Protein AF-K1UNW4-F1 (afdb_monomer_lite)

Secondary structure (DSSP, 8-state):
---TTS-TT-TTHHHHHHHHHTTS---SBTTB--TTSPPPHHHHHHHHHHHTT-PPP-SS---TTS---

Radius of gyration: 14.22 Å; chains: 1; bounding box: 37×20×34 Å

Foldseek 3Di:
DQAPPQDPPPPCNVVVVVLVVLVLDCAPDVHHNPPPDDDDPVSVVSSVCSVVVNDDDDDDDPDPPDDDD

Organism: NCBI:txid408170

Structure (mmCIF, N/CA/C/O backbone):
data_AF-K1UNW4-F1
#
_entry.id   AF-K1UNW4-F1
#
loop_
_atom_site.group_PDB
_atom_site.id
_atom_site.type_symbol
_atom_site.label_atom_id
_atom_site.label_alt_id
_atom_site.label_comp_id
_atom_site.label_asym_id
_atom_site.label_entity_id
_atom_site.label_seq_id
_atom_site.pdbx_PDB_ins_code
_atom_site.Cartn_x
_atom_site.Cartn_y
_atom_site.Cartn_z
_atom_site.occupancy
_atom_site.B_iso_or_equiv
_atom_site.auth_seq_id
_atom_site.auth_comp_id
_atom_site.auth_asym_id
_atom_site.auth_atom_id
_atom_site.pdbx_PDB_model_num
ATOM 1 N N . MET A 1 1 ? -8.418 -10.044 7.883 1.00 77.75 1 MET A N 1
ATOM 2 C CA . MET A 1 1 ? -7.691 -8.755 7.910 1.00 77.75 1 MET A CA 1
ATOM 3 C C . MET A 1 1 ? -6.691 -8.760 9.063 1.00 77.75 1 MET A C 1
ATOM 5 O O . MET A 1 1 ? -7.136 -9.016 10.176 1.00 77.75 1 MET A O 1
ATOM 9 N N . PRO A 1 2 ? -5.388 -8.518 8.827 1.00 83.69 2 PRO A N 1
ATOM 10 C CA . PRO A 1 2 ? -4.365 -8.553 9.881 1.00 83.69 2 PRO A CA 1
ATOM 11 C C . PRO A 1 2 ? -4.160 -7.220 10.630 1.00 83.69 2 PRO A C 1
ATOM 13 O O . PRO A 1 2 ? -3.473 -7.198 11.646 1.00 83.69 2 PRO A O 1
ATOM 16 N N . PHE A 1 3 ? -4.729 -6.109 10.152 1.00 97.12 3 PHE A N 1
ATOM 17 C CA . PHE A 1 3 ? -4.417 -4.776 10.674 1.00 97.12 3 PHE A CA 1
ATOM 18 C C . PHE A 1 3 ? -5.316 -4.349 11.834 1.00 97.12 3 PHE A C 1
ATOM 20 O O . PHE A 1 3 ? -6.541 -4.391 11.735 1.00 97.12 3 PHE A O 1
ATOM 27 N N . THR A 1 4 ? -4.696 -3.891 12.919 1.00 97.06 4 THR A N 1
ATOM 28 C CA . THR A 1 4 ? -5.385 -3.420 14.133 1.00 97.06 4 THR A CA 1
ATOM 29 C C . THR A 1 4 ? -5.912 -1.989 14.004 1.00 97.06 4 THR A C 1
ATOM 31 O O . THR A 1 4 ? -6.856 -1.613 14.693 1.00 97.06 4 THR A O 1
ATOM 34 N N . ASP A 1 5 ? -5.348 -1.208 13.082 1.00 97.88 5 ASP A N 1
ATOM 35 C CA . ASP A 1 5 ? -5.685 0.190 12.798 1.00 97.88 5 ASP A CA 1
ATOM 36 C C . ASP A 1 5 ? -6.640 0.356 11.601 1.00 97.88 5 ASP A C 1
ATOM 38 O O . ASP A 1 5 ? -6.773 1.447 11.047 1.00 97.88 5 ASP A O 1
ATOM 42 N N . VAL A 1 6 ? -7.333 -0.720 11.216 1.00 97.81 6 VAL A N 1
ATOM 43 C CA . VAL A 1 6 ? -8.365 -0.727 10.169 1.00 97.81 6 VAL A CA 1
ATOM 44 C C . VAL A 1 6 ? -9.665 -1.291 10.756 1.00 97.81 6 VAL A C 1
ATOM 46 O O . VAL A 1 6 ? -10.005 -2.455 10.526 1.00 97.81 6 VAL A O 1
ATOM 49 N N . PRO A 1 7 ? -10.393 -0.503 11.570 1.00 97.00 7 PRO A N 1
ATOM 50 C CA . PRO A 1 7 ? -11.589 -0.993 12.240 1.00 97.00 7 PRO A CA 1
ATOM 51 C C . PRO A 1 7 ? -12.734 -1.217 11.247 1.00 97.00 7 PRO A C 1
ATOM 53 O O . PRO A 1 7 ? -12.916 -0.444 10.299 1.00 97.00 7 PRO A O 1
ATOM 56 N N . VAL A 1 8 ? -13.519 -2.274 11.488 1.00 96.25 8 VAL A N 1
ATOM 57 C CA . VAL A 1 8 ? -14.717 -2.617 10.702 1.00 96.25 8 VAL A CA 1
ATOM 58 C C . VAL A 1 8 ? -1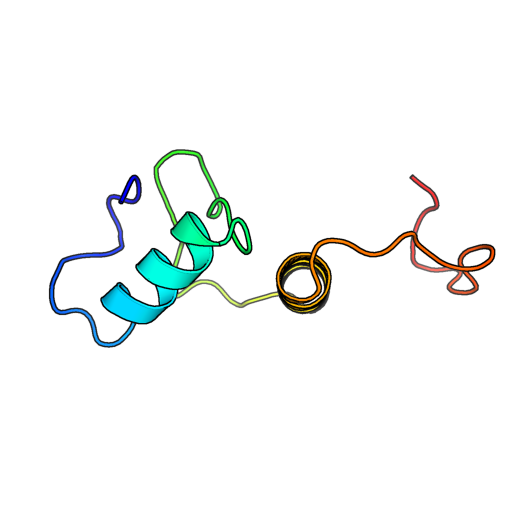5.659 -1.416 10.645 1.00 96.25 8 VAL A C 1
ATOM 60 O O . VAL A 1 8 ? -15.933 -0.793 11.668 1.00 96.25 8 VAL A O 1
ATOM 63 N N . GLY A 1 9 ? -16.140 -1.085 9.445 1.00 95.75 9 GLY A N 1
ATOM 64 C CA . GLY A 1 9 ? -17.027 0.059 9.212 1.00 95.75 9 GLY A CA 1
ATOM 65 C C . GLY A 1 9 ? -16.313 1.382 8.915 1.00 95.75 9 GLY A C 1
ATOM 66 O O . GLY A 1 9 ? -16.976 2.363 8.585 1.00 95.75 9 GLY A O 1
ATOM 67 N N . SER A 1 10 ? -14.977 1.430 8.970 1.00 97.25 10 SER A N 1
ATOM 68 C CA . SER A 1 10 ? -14.229 2.569 8.417 1.00 97.25 10 SER A CA 1
ATOM 69 C C . SER A 1 10 ? -14.492 2.692 6.920 1.00 97.25 10 SER A C 1
ATOM 71 O O . SER A 1 10 ? -14.532 1.679 6.226 1.00 97.25 10 SER A O 1
ATOM 73 N N . TYR A 1 11 ? -14.581 3.916 6.392 1.00 97.81 11 TYR A N 1
ATOM 74 C CA . TYR A 1 11 ? -14.873 4.137 4.966 1.00 97.81 11 TYR A CA 1
ATOM 75 C C . TYR A 1 11 ? -13.868 3.457 4.012 1.00 97.81 11 TYR A C 1
ATOM 77 O O . TYR A 1 11 ? -14.186 3.195 2.858 1.00 97.81 11 TYR A O 1
ATOM 85 N N . TYR A 1 12 ? -12.651 3.179 4.491 1.00 96.69 12 TYR A N 1
ATOM 86 C CA . TYR A 1 12 ? -11.577 2.508 3.755 1.00 96.69 12 TYR A CA 1
ATOM 87 C C . TYR A 1 12 ? -11.450 1.008 4.060 1.00 96.69 12 TYR A C 1
ATOM 89 O O . TYR A 1 12 ? -10.587 0.360 3.474 1.00 96.69 12 TYR A O 1
ATOM 97 N N . TYR A 1 13 ? -12.259 0.446 4.965 1.00 97.81 13 TYR A N 1
ATOM 98 C CA . TYR A 1 13 ? -12.117 -0.939 5.429 1.00 97.81 13 TYR A CA 1
ATOM 99 C C . TYR A 1 13 ? -12.135 -1.936 4.262 1.00 97.81 13 TYR A C 1
ATOM 101 O O . TYR A 1 13 ? -11.183 -2.697 4.094 1.00 97.81 13 TYR A O 1
ATOM 109 N N . ASP A 1 14 ? -13.169 -1.875 3.419 1.00 97.69 14 ASP A N 1
ATOM 110 C CA . ASP A 1 14 ? -13.339 -2.808 2.298 1.00 97.69 14 ASP A CA 1
ATOM 111 C C . ASP A 1 14 ? -12.236 -2.647 1.246 1.00 97.69 14 ASP A C 1
ATOM 113 O O . ASP A 1 14 ? -11.737 -3.630 0.701 1.00 97.69 14 ASP A O 1
ATOM 117 N N . ALA A 1 15 ? -11.793 -1.411 1.000 1.00 97.19 15 ALA A N 1
ATOM 118 C CA . ALA A 1 15 ? -10.711 -1.132 0.060 1.00 97.19 15 ALA A CA 1
ATOM 119 C C . ALA A 1 15 ? -9.373 -1.714 0.543 1.00 97.19 15 ALA A C 1
ATOM 121 O O . ALA A 1 15 ? -8.633 -2.310 -0.242 1.00 97.19 15 ALA A O 1
ATOM 122 N N . VAL A 1 16 ? -9.067 -1.574 1.838 1.00 97.25 16 VAL A N 1
ATOM 123 C CA . VAL A 1 16 ? -7.852 -2.150 2.428 1.00 97.25 16 VAL A CA 1
ATOM 124 C C . VAL A 1 16 ? -7.933 -3.673 2.449 1.00 97.25 16 VAL A C 1
ATOM 126 O O . VAL A 1 16 ? -6.954 -4.328 2.093 1.00 97.25 16 VAL A O 1
ATOM 129 N N . LEU A 1 17 ? -9.091 -4.240 2.798 1.00 97.06 17 LEU A N 1
ATOM 130 C CA . LEU A 1 17 ? -9.310 -5.684 2.769 1.00 97.06 17 LEU A CA 1
ATOM 131 C C . LEU A 1 17 ? -9.061 -6.250 1.365 1.00 97.06 17 LEU A C 1
ATOM 133 O O . LEU A 1 17 ? -8.228 -7.142 1.209 1.00 97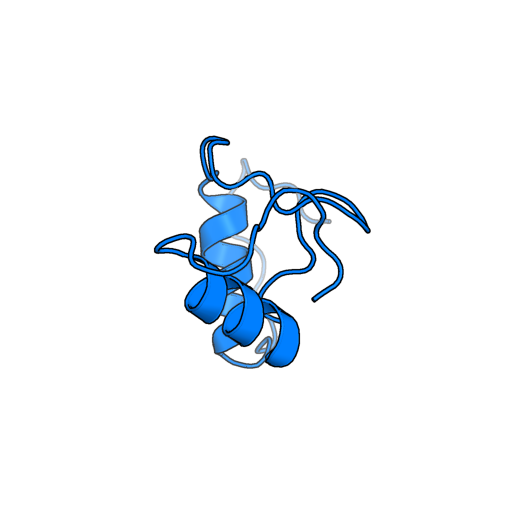.06 17 LEU A O 1
ATOM 137 N N . TRP A 1 18 ? -9.692 -5.666 0.345 1.00 97.25 18 TRP A N 1
ATOM 138 C CA . TRP A 1 18 ? -9.498 -6.055 -1.052 1.00 97.25 18 TRP A CA 1
ATOM 139 C C . TRP A 1 18 ? -8.029 -5.967 -1.478 1.00 97.25 18 TRP A C 1
ATOM 141 O O . TRP A 1 18 ? -7.510 -6.876 -2.135 1.00 97.25 18 TRP A O 1
ATOM 151 N N . ALA A 1 19 ? -7.338 -4.892 -1.086 1.00 97.31 19 ALA A N 1
ATOM 152 C CA . ALA A 1 19 ? -5.935 -4.697 -1.425 1.00 97.31 19 ALA A CA 1
ATOM 153 C C . ALA A 1 19 ? -5.034 -5.762 -0.779 1.00 97.31 19 ALA A C 1
ATOM 155 O O . ALA A 1 19 ? -4.085 -6.223 -1.414 1.00 97.31 19 ALA A O 1
ATOM 156 N N . VAL A 1 20 ? -5.322 -6.181 0.455 1.00 96.62 20 VAL A N 1
ATOM 157 C CA . VAL A 1 20 ? -4.591 -7.272 1.120 1.00 96.62 20 VAL A CA 1
ATOM 158 C C . VAL A 1 20 ? -4.866 -8.606 0.431 1.00 96.62 20 VAL A C 1
ATOM 160 O O . VAL A 1 20 ? -3.923 -9.324 0.102 1.00 96.62 20 VAL A O 1
ATOM 163 N N . GLU A 1 21 ? -6.133 -8.921 0.158 1.00 96.25 21 GLU A N 1
ATOM 164 C CA . GLU A 1 21 ? -6.539 -10.183 -0.480 1.00 96.25 21 GLU A CA 1
ATOM 165 C C . GLU A 1 21 ? -5.959 -10.345 -1.890 1.00 96.25 21 GLU A C 1
ATOM 167 O O . GLU A 1 21 ? -5.616 -11.452 -2.303 1.00 96.25 21 GLU A O 1
ATOM 172 N N . ASN A 1 22 ? -5.773 -9.238 -2.611 1.00 96.88 22 ASN A N 1
ATOM 173 C CA . ASN A 1 22 ? -5.157 -9.231 -3.938 1.00 96.88 22 ASN A CA 1
ATOM 174 C C . ASN A 1 22 ? -3.628 -9.085 -3.911 1.00 96.88 22 ASN A C 1
ATOM 176 O O . ASN A 1 22 ? -3.006 -9.013 -4.973 1.00 96.88 22 ASN A O 1
ATOM 180 N N . GLY A 1 23 ? -3.014 -9.034 -2.724 1.00 96.38 23 GLY A N 1
ATOM 181 C CA . GLY A 1 23 ? -1.566 -8.897 -2.563 1.00 96.38 23 GLY A CA 1
ATOM 182 C C . GLY A 1 23 ? -1.011 -7.530 -2.979 1.00 96.38 23 GLY A C 1
ATOM 183 O O . GLY A 1 23 ? 0.184 -7.408 -3.237 1.00 96.38 23 GLY A O 1
ATOM 184 N N . ILE A 1 24 ? -1.853 -6.498 -3.046 1.00 97.81 24 ILE A N 1
ATOM 185 C CA . ILE A 1 24 ? -1.491 -5.131 -3.449 1.00 97.81 24 ILE A CA 1
ATOM 186 C C . ILE A 1 24 ? -0.737 -4.413 -2.327 1.00 97.81 24 ILE A C 1
ATOM 188 O O . ILE A 1 24 ? 0.238 -3.696 -2.575 1.00 97.81 24 ILE A O 1
ATOM 192 N N . THR A 1 25 ? -1.132 -4.650 -1.077 1.00 96.25 25 THR A N 1
ATOM 193 C CA . THR A 1 25 ? -0.471 -4.086 0.102 1.00 96.25 25 THR A CA 1
ATOM 194 C C . THR A 1 25 ? -0.239 -5.140 1.176 1.00 96.25 25 THR A C 1
ATOM 196 O O . THR A 1 25 ? -0.995 -6.099 1.305 1.00 96.25 25 THR A O 1
ATOM 199 N N . LYS A 1 26 ? 0.821 -4.934 1.961 1.00 94.50 26 LYS A N 1
ATOM 200 C CA . LYS A 1 26 ? 1.125 -5.698 3.178 1.00 94.50 26 LYS A CA 1
ATOM 201 C C . LYS A 1 26 ? 1.020 -4.842 4.442 1.00 94.50 26 LYS A C 1
ATOM 203 O O . LYS A 1 26 ? 1.334 -5.324 5.517 1.00 94.50 26 LYS A O 1
ATOM 208 N N . GLY A 1 27 ? 0.576 -3.592 4.305 1.00 95.50 27 GLY A N 1
ATOM 209 C CA . GLY A 1 27 ? 0.624 -2.614 5.385 1.00 95.50 27 GLY A CA 1
ATOM 210 C C . GLY A 1 27 ? 2.017 -2.015 5.574 1.00 95.50 27 GLY A C 1
ATOM 211 O O . GLY A 1 27 ? 2.931 -2.231 4.774 1.00 95.50 27 GLY A O 1
ATOM 212 N N . THR A 1 28 ? 2.148 -1.209 6.619 1.00 96.25 28 THR A N 1
ATOM 213 C CA . THR A 1 28 ? 3.408 -0.604 7.078 1.00 96.25 28 THR A CA 1
ATOM 214 C C . THR A 1 28 ? 4.134 -1.485 8.092 1.00 96.25 28 THR A C 1
ATOM 216 O O . THR A 1 28 ? 5.330 -1.310 8.311 1.00 96.25 28 THR A O 1
ATOM 219 N N . SER A 1 29 ? 3.422 -2.445 8.680 1.00 95.75 29 SER A N 1
ATOM 220 C CA . SER A 1 29 ? 3.957 -3.547 9.474 1.00 95.75 29 SER A CA 1
ATOM 221 C C . SER A 1 29 ? 3.037 -4.762 9.338 1.00 95.75 29 SER A C 1
ATOM 223 O O . SER A 1 29 ? 1.969 -4.671 8.730 1.00 95.75 29 SER A O 1
ATOM 225 N N . ASP A 1 30 ? 3.406 -5.876 9.968 1.00 94.81 30 ASP A N 1
ATOM 226 C CA . ASP A 1 30 ? 2.589 -7.093 9.981 1.00 94.81 30 ASP A CA 1
ATOM 227 C C . ASP A 1 30 ? 1.184 -6.885 10.584 1.00 94.81 30 ASP A C 1
ATOM 229 O O . ASP A 1 30 ? 0.270 -7.659 10.298 1.00 94.81 30 ASP A O 1
ATOM 233 N N . THR A 1 31 ? 0.987 -5.843 11.404 1.00 96.75 31 THR A N 1
ATOM 234 C CA . THR A 1 31 ? -0.270 -5.587 12.132 1.00 96.75 31 THR A CA 1
ATOM 235 C C . THR A 1 31 ? -0.834 -4.178 11.938 1.00 96.75 31 THR A C 1
ATOM 237 O O . THR A 1 31 ? -1.840 -3.834 12.571 1.00 96.75 31 THR A O 1
ATOM 240 N 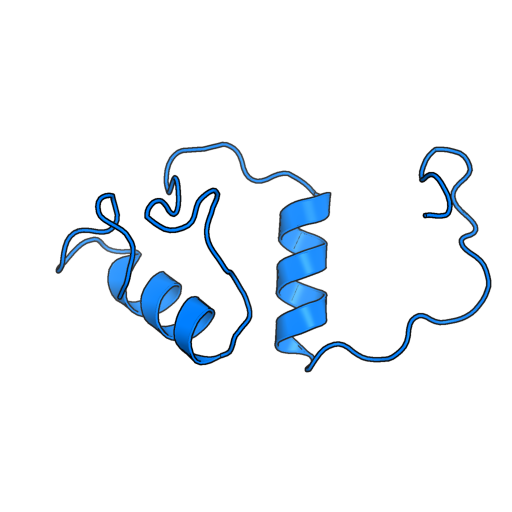N . THR A 1 32 ? -0.245 -3.361 11.055 1.00 97.50 32 THR A N 1
ATOM 241 C CA . THR A 1 32 ? -0.695 -1.979 10.801 1.00 97.50 32 THR A CA 1
ATOM 242 C C . THR A 1 32 ? -0.720 -1.618 9.319 1.00 97.50 32 THR A C 1
ATOM 244 O O . THR A 1 32 ? 0.220 -1.911 8.579 1.00 97.50 32 THR A O 1
ATOM 247 N N . PHE A 1 33 ? -1.761 -0.899 8.899 1.00 97.56 33 PHE A N 1
ATOM 248 C CA . PHE A 1 33 ? -1.865 -0.292 7.570 1.00 97.56 33 PHE A CA 1
ATOM 249 C C . PHE A 1 33 ? -1.409 1.174 7.546 1.00 97.56 33 PHE A C 1
ATOM 251 O O . PHE A 1 33 ? -0.886 1.639 6.537 1.00 97.56 33 PHE A O 1
ATOM 258 N N . SER A 1 34 ? -1.582 1.891 8.659 1.00 97.50 34 SER A N 1
ATOM 259 C CA . SER A 1 34 ? -1.356 3.332 8.819 1.00 97.50 34 SER A CA 1
ATOM 260 C C . SER A 1 34 ? -2.202 4.206 7.875 1.00 97.50 34 SER A C 1
ATOM 262 O O . SER A 1 34 ? -1.644 4.977 7.094 1.00 97.50 34 SER A O 1
ATOM 264 N N . PRO A 1 35 ? -3.549 4.160 7.961 1.00 96.38 35 PRO A N 1
ATOM 265 C CA . PRO A 1 35 ? -4.449 4.820 7.001 1.00 96.38 35 PRO A CA 1
ATOM 266 C C . PRO A 1 35 ? -4.310 6.349 6.933 1.00 96.38 35 PRO A C 1
ATOM 268 O O . PRO A 1 35 ? -4.650 6.950 5.920 1.00 96.38 35 PRO A O 1
ATOM 271 N N . ASN A 1 36 ? -3.804 6.980 7.997 1.00 96.44 36 ASN A N 1
ATOM 272 C CA . ASN A 1 36 ? -3.613 8.433 8.079 1.00 96.44 36 ASN A CA 1
ATOM 273 C C . ASN A 1 36 ? -2.171 8.874 7.770 1.00 96.44 36 ASN A C 1
ATOM 275 O O . ASN A 1 36 ? -1.856 10.059 7.866 1.00 96.44 36 ASN A O 1
ATOM 279 N N . MET A 1 37 ? -1.275 7.937 7.451 1.00 97.19 37 MET A N 1
ATOM 280 C CA . MET A 1 37 ? 0.094 8.264 7.065 1.00 97.19 37 MET A CA 1
ATOM 281 C C . MET A 1 37 ? 0.114 8.811 5.636 1.00 97.19 37 MET A C 1
ATOM 283 O O . MET A 1 37 ? -0.566 8.296 4.750 1.00 97.19 37 MET A O 1
ATOM 287 N N . THR A 1 38 ? 0.939 9.831 5.392 1.00 97.44 38 THR A N 1
ATOM 288 C CA . THR A 1 38 ? 1.182 10.327 4.034 1.00 97.44 38 THR A CA 1
ATOM 289 C C . THR A 1 38 ? 1.718 9.204 3.151 1.00 97.44 38 THR A C 1
ATOM 291 O O . THR A 1 38 ? 2.793 8.660 3.403 1.00 97.44 38 THR A O 1
ATOM 294 N N . CYS A 1 39 ? 0.987 8.890 2.083 1.00 95.75 39 CYS A N 1
ATOM 295 C CA . CYS A 1 39 ? 1.415 7.903 1.103 1.00 95.75 39 CYS A CA 1
ATOM 296 C C . CYS A 1 39 ? 2.506 8.489 0.196 1.00 95.75 39 CYS A C 1
ATOM 298 O O . CYS A 1 39 ? 2.324 9.523 -0.451 1.00 95.75 39 CYS A O 1
ATOM 300 N N . THR A 1 40 ? 3.658 7.827 0.144 1.00 95.94 40 THR A N 1
ATOM 301 C CA . THR A 1 40 ? 4.773 8.220 -0.722 1.00 95.94 40 THR A CA 1
ATOM 302 C C . THR A 1 40 ? 4.517 7.819 -2.175 1.00 95.94 40 THR A C 1
ATOM 304 O O . THR A 1 40 ? 3.814 6.851 -2.469 1.00 95.94 40 THR A O 1
ATOM 307 N N . ARG A 1 41 ? 5.171 8.511 -3.118 1.00 95.19 41 ARG A N 1
ATOM 308 C CA . ARG A 1 41 ? 5.124 8.151 -4.549 1.00 95.19 41 ARG A CA 1
ATOM 309 C C . ARG A 1 41 ? 5.548 6.699 -4.794 1.00 95.19 41 ARG A C 1
ATOM 311 O O . ARG A 1 41 ? 4.917 6.009 -5.585 1.00 95.19 41 ARG A O 1
ATOM 318 N N . ALA A 1 42 ? 6.580 6.232 -4.088 1.00 93.06 42 ALA A N 1
ATOM 319 C CA . ALA A 1 42 ? 7.065 4.858 -4.197 1.00 93.06 42 ALA A CA 1
ATOM 320 C C . ALA A 1 42 ? 6.012 3.831 -3.746 1.00 93.06 42 ALA A C 1
ATOM 322 O O . ALA A 1 42 ? 5.840 2.811 -4.407 1.00 93.06 42 ALA A O 1
ATOM 323 N N . GLN A 1 43 ? 5.265 4.109 -2.670 1.00 95.75 43 GLN A N 1
ATOM 324 C CA . GLN A 1 43 ? 4.176 3.238 -2.212 1.00 95.75 43 GLN A CA 1
ATOM 325 C C . GLN A 1 43 ? 3.039 3.159 -3.236 1.00 95.75 43 GLN A C 1
ATOM 327 O O . GLN A 1 43 ? 2.600 2.056 -3.553 1.00 95.75 43 GLN A O 1
ATOM 332 N N . ILE A 1 44 ? 2.615 4.293 -3.808 1.00 95.94 44 ILE A N 1
ATOM 333 C CA . ILE A 1 44 ? 1.576 4.309 -4.853 1.00 95.94 44 ILE A CA 1
ATOM 334 C C . ILE A 1 44 ? 2.014 3.473 -6.059 1.00 95.94 44 ILE A C 1
ATOM 336 O O . ILE A 1 44 ? 1.263 2.615 -6.519 1.00 95.94 44 ILE A O 1
ATOM 340 N N . VAL A 1 45 ? 3.241 3.677 -6.550 1.00 94.69 45 VAL A N 1
ATOM 341 C CA . VAL A 1 45 ? 3.766 2.905 -7.688 1.00 94.69 45 VAL A CA 1
ATOM 342 C C . VAL A 1 45 ? 3.866 1.415 -7.348 1.00 94.69 45 VAL A C 1
ATOM 344 O O . VAL A 1 45 ? 3.520 0.584 -8.182 1.00 94.69 45 VAL A O 1
ATOM 347 N N . ALA A 1 46 ? 4.255 1.056 -6.121 1.00 95.25 46 ALA A N 1
ATOM 348 C CA . ALA A 1 46 ? 4.281 -0.338 -5.683 1.00 95.25 46 ALA A CA 1
ATOM 349 C C . ALA A 1 46 ? 2.880 -0.976 -5.643 1.00 95.25 46 ALA A C 1
ATOM 351 O O . ALA A 1 46 ? 2.744 -2.154 -5.976 1.00 95.25 46 ALA A O 1
ATOM 352 N N . PHE A 1 47 ? 1.843 -0.223 -5.259 1.00 97.38 47 PHE A N 1
ATOM 353 C CA . PHE A 1 47 ? 0.459 -0.703 -5.294 1.00 97.38 47 PHE A CA 1
ATOM 354 C C . PHE A 1 47 ? -0.008 -0.947 -6.730 1.00 97.38 47 PHE A C 1
ATOM 356 O O . PHE A 1 47 ? -0.515 -2.029 -7.015 1.00 97.38 47 PHE A O 1
ATOM 363 N N . LEU A 1 48 ? 0.232 0.006 -7.636 1.00 97.06 48 LEU A N 1
ATOM 364 C CA . LEU A 1 48 ? -0.114 -0.127 -9.056 1.00 97.06 48 LEU A CA 1
ATOM 365 C C . LEU A 1 48 ? 0.626 -1.297 -9.720 1.00 97.06 48 LEU A C 1
ATOM 367 O O . LEU A 1 48 ? 0.042 -2.092 -10.445 1.00 97.06 48 LEU A O 1
ATOM 371 N N . TRP A 1 49 ? 1.917 -1.459 -9.433 1.00 96.38 49 TRP A N 1
ATOM 372 C CA . TRP A 1 49 ? 2.692 -2.573 -9.972 1.00 96.38 49 TRP A CA 1
ATOM 373 C C . TRP A 1 49 ? 2.128 -3.933 -9.536 1.00 96.38 49 TRP A C 1
ATOM 375 O O . TRP A 1 49 ? 1.989 -4.842 -10.353 1.00 96.38 49 TRP A O 1
ATOM 385 N N . ARG A 1 50 ? 1.735 -4.071 -8.263 1.00 97.62 50 ARG A N 1
ATOM 386 C CA . ARG A 1 50 ? 1.129 -5.309 -7.747 1.00 97.62 50 ARG A CA 1
ATOM 387 C C . ARG A 1 50 ? -0.307 -5.516 -8.226 1.00 97.62 50 ARG A C 1
ATOM 389 O O . ARG A 1 50 ? -0.696 -6.668 -8.422 1.00 97.62 50 ARG A O 1
ATOM 396 N N . SER A 1 51 ? -1.085 -4.450 -8.443 1.00 96.94 51 SER A N 1
ATOM 397 C CA . SER A 1 51 ? -2.436 -4.576 -9.011 1.00 96.94 51 SER A CA 1
ATOM 398 C C . SER A 1 51 ? -2.392 -5.164 -10.421 1.00 96.94 51 SER A C 1
ATOM 400 O O . SER A 1 51 ? -3.206 -6.028 -10.737 1.00 96.94 51 SER A O 1
ATOM 402 N N . GLU A 1 52 ? -1.361 -4.818 -11.196 1.00 96.81 52 GLU A N 1
ATOM 403 C CA . GLU A 1 52 ? -1.071 -5.390 -12.520 1.00 96.81 52 GLU A CA 1
ATOM 404 C C . GLU A 1 52 ? -0.374 -6.763 -12.470 1.00 96.81 52 GLU A C 1
ATOM 406 O O . GLU A 1 52 ? 0.212 -7.215 -13.451 1.00 96.81 52 GLU A O 1
ATOM 411 N N . LYS A 1 53 ? -0.431 -7.456 -11.324 1.00 95.19 53 LYS A N 1
ATOM 412 C CA . LYS A 1 53 ? 0.189 -8.774 -11.104 1.00 95.19 53 LYS A CA 1
ATOM 413 C C . LYS A 1 53 ? 1.711 -8.774 -11.246 1.00 95.19 53 LYS A C 1
ATOM 415 O O . LYS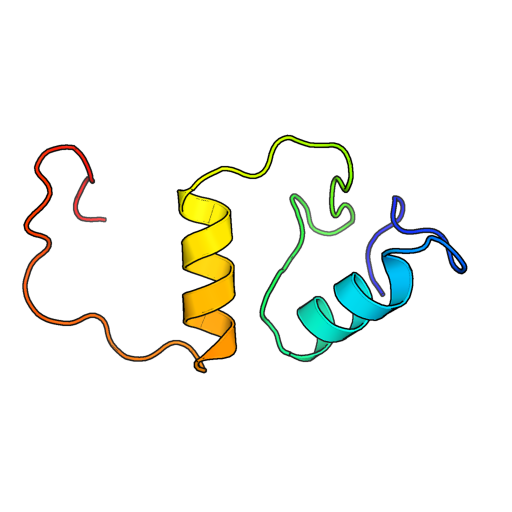 A 1 53 ? 2.299 -9.788 -11.616 1.00 95.19 53 LYS A O 1
ATOM 420 N N . SER A 1 54 ? 2.348 -7.675 -10.847 1.00 94.81 54 SER A N 1
ATOM 421 C CA . SER A 1 54 ? 3.802 -7.562 -10.710 1.00 94.81 54 SER A CA 1
ATOM 422 C C . SER A 1 54 ? 4.549 -7.895 -12.011 1.00 94.81 54 SER A C 1
ATOM 424 O O . SER A 1 54 ? 5.391 -8.800 -12.014 1.00 94.81 54 SER A O 1
ATOM 426 N N . PRO A 1 55 ? 4.253 -7.206 -13.132 1.00 94.31 55 PRO A 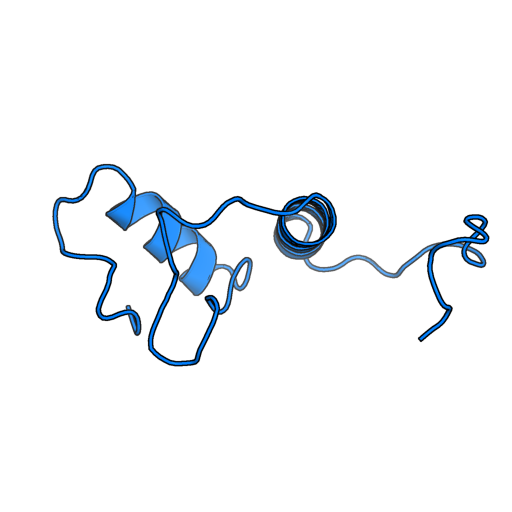N 1
ATOM 427 C CA . PRO A 1 55 ? 4.916 -7.471 -14.404 1.00 94.31 55 PRO A CA 1
ATOM 428 C C . PRO A 1 55 ? 6.430 -7.286 -14.268 1.00 94.31 55 PRO A C 1
ATOM 430 O O . PRO A 1 55 ? 6.900 -6.475 -13.465 1.00 94.31 55 PRO A O 1
ATOM 433 N N . ALA A 1 56 ? 7.204 -8.021 -15.067 1.00 90.06 56 ALA A N 1
ATOM 434 C CA . A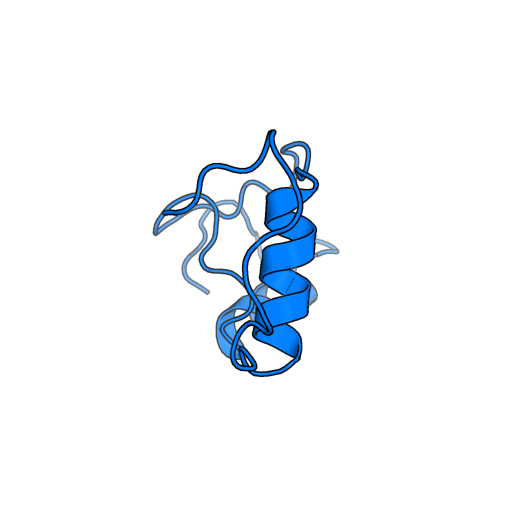LA A 1 56 ? 8.652 -7.854 -15.083 1.00 90.06 56 ALA A CA 1
ATOM 435 C C . ALA A 1 56 ? 9.014 -6.386 -15.365 1.00 90.06 56 ALA A C 1
ATOM 437 O O . ALA A 1 56 ? 8.428 -5.747 -16.243 1.00 90.06 56 ALA A O 1
ATOM 438 N N . ALA A 1 57 ? 9.976 -5.853 -14.611 1.00 82.50 57 ALA A N 1
ATOM 439 C CA . ALA A 1 57 ? 10.522 -4.538 -14.905 1.00 82.50 57 ALA A CA 1
ATOM 440 C C . ALA A 1 57 ? 11.163 -4.556 -16.302 1.00 82.50 57 ALA A C 1
ATOM 442 O O . ALA A 1 57 ? 11.749 -5.559 -16.713 1.00 82.50 57 ALA A O 1
ATOM 443 N N . GLY A 1 58 ? 11.014 -3.452 -17.033 1.00 77.38 58 GLY A N 1
ATOM 444 C CA . GLY A 1 58 ? 11.623 -3.279 -18.349 1.00 77.38 58 GLY A CA 1
ATOM 445 C C . GLY A 1 58 ? 13.147 -3.113 -18.284 1.00 77.38 58 GLY A C 1
ATOM 446 O O . GLY A 1 58 ? 13.816 -3.572 -17.364 1.00 77.38 58 GLY A O 1
ATOM 447 N N . THR A 1 59 ? 13.700 -2.437 -19.291 1.00 76.00 59 THR A N 1
ATOM 448 C CA . THR A 1 59 ? 15.124 -2.075 -19.396 1.00 76.00 59 THR A CA 1
ATOM 449 C C . THR A 1 59 ? 15.689 -1.388 -18.145 1.00 76.00 59 THR A C 1
ATOM 451 O O . THR A 1 59 ? 14.951 -0.961 -17.260 1.00 76.00 59 THR A O 1
ATOM 454 N N . ALA A 1 60 ? 17.017 -1.229 -18.106 1.00 80.75 60 ALA A N 1
ATOM 455 C CA . ALA A 1 60 ? 17.744 -0.565 -17.027 1.00 80.75 60 ALA A CA 1
ATOM 456 C C . ALA A 1 60 ? 17.085 0.746 -16.555 1.00 80.75 60 ALA A C 1
ATOM 458 O O . ALA A 1 60 ? 16.628 1.554 -17.366 1.00 80.75 60 ALA A O 1
ATOM 459 N N . ASN A 1 61 ? 17.072 0.946 -15.235 1.00 85.31 61 ASN A N 1
ATOM 460 C CA . ASN A 1 61 ? 16.524 2.130 -14.583 1.00 85.31 61 ASN A CA 1
ATOM 461 C C . ASN A 1 61 ? 17.204 3.419 -15.109 1.00 85.31 61 ASN A C 1
ATOM 463 O O . ASN A 1 61 ? 18.405 3.585 -14.891 1.00 85.31 61 ASN A O 1
ATOM 467 N N . PRO A 1 62 ? 16.470 4.338 -15.770 1.00 88.00 62 PRO A N 1
ATOM 468 C CA . PRO A 1 62 ? 17.040 5.568 -16.319 1.00 88.00 62 PRO A CA 1
ATOM 469 C C . PRO A 1 62 ? 17.154 6.708 -15.290 1.00 88.00 62 PRO A C 1
ATOM 471 O O . PRO A 1 62 ? 17.668 7.777 -15.619 1.00 88.00 62 PRO A O 1
ATOM 474 N N . PHE A 1 63 ? 16.652 6.524 -14.065 1.00 87.69 63 PHE A N 1
ATOM 475 C CA . PHE A 1 63 ? 16.598 7.562 -13.037 1.00 87.69 63 PHE A CA 1
ATOM 476 C C . PHE A 1 63 ? 17.837 7.511 -12.137 1.00 87.69 63 PHE A C 1
ATOM 478 O O . PHE A 1 63 ? 18.040 6.548 -11.398 1.00 87.69 63 PHE A O 1
ATOM 485 N N . ALA A 1 64 ? 18.656 8.566 -12.176 1.00 91.00 64 ALA A N 1
ATOM 486 C CA . ALA A 1 64 ? 19.908 8.652 -11.416 1.00 91.00 64 ALA A CA 1
ATOM 487 C C . ALA A 1 64 ? 19.710 8.705 -9.888 1.00 91.00 64 ALA A C 1
ATOM 489 O O . ALA A 1 64 ? 20.605 8.343 -9.127 1.00 91.00 64 ALA A O 1
ATOM 490 N N . ASP A 1 65 ? 18.547 9.168 -9.438 1.00 88.62 65 ASP A N 1
ATOM 491 C CA . ASP A 1 65 ? 18.163 9.320 -8.034 1.00 88.62 65 ASP A CA 1
ATOM 492 C C . ASP A 1 65 ? 17.449 8.086 -7.459 1.00 88.62 65 ASP A C 1
ATOM 494 O O . ASP A 1 65 ? 17.200 8.011 -6.254 1.00 88.62 65 ASP A O 1
ATOM 498 N N . VAL A 1 66 ? 17.171 7.081 -8.292 1.00 85.06 66 VAL A N 1
ATOM 499 C CA . VAL A 1 66 ? 16.637 5.790 -7.858 1.00 85.06 66 VAL A CA 1
ATOM 500 C C . VAL A 1 66 ? 17.781 4.784 -7.866 1.00 85.06 66 VAL A C 1
ATOM 502 O O . VAL A 1 66 ? 18.270 4.384 -8.918 1.00 85.06 66 VAL A O 1
ATOM 505 N N . LYS A 1 67 ? 18.236 4.364 -6.682 1.00 80.88 67 LYS A N 1
ATOM 506 C CA . LYS A 1 67 ? 19.305 3.362 -6.576 1.00 80.88 67 LYS A CA 1
ATOM 507 C C . LYS A 1 67 ? 18.856 2.041 -7.206 1.00 80.88 67 LYS A C 1
ATOM 509 O O . LYS A 1 67 ? 17.824 1.497 -6.819 1.00 80.88 67 LYS A O 1
ATOM 514 N N . SER A 1 68 ? 19.658 1.505 -8.126 1.00 70.94 68 SER A N 1
ATOM 515 C CA . SER A 1 68 ? 19.531 0.112 -8.561 1.00 70.94 68 SER A CA 1
ATOM 516 C C . SER A 1 68 ? 19.747 -0.779 -7.341 1.00 70.94 68 SER A C 1
ATOM 518 O O . SER A 1 68 ? 20.789 -0.687 -6.690 1.00 70.94 68 SER A O 1
ATOM 520 N N . THR A 1 69 ? 18.709 -1.527 -6.976 1.00 60.69 69 THR A N 1
ATOM 521 C CA . THR A 1 69 ? 18.714 -2.433 -5.820 1.00 60.69 69 THR A CA 1
ATOM 522 C C . THR A 1 69 ? 19.205 -3.806 -6.241 1.00 60.69 69 THR A C 1
ATOM 524 O O . THR A 1 69 ? 18.910 -4.187 -7.397 1.00 60.69 69 THR A O 1
#

pLDDT: mean 93.05, std 7.33, range [60.69, 97.88]

InterPro domains:
  IPR001119 S-layer homology domain [PF00395] (2-43)
  IPR001119 S-layer homology domain [PS51272] (1-62)

Sequence (69 aa):
MPFTDVPVGSYYYDAVLWAVENGITKGTSDTTFSPNMTCTRAQIVAFLWRSEKSPAAGTANPFADVKST